Protein AF-A0A495QVB3-F1 (afdb_monomer_lite)

Organism: NCBI:txid182779

Foldseek 3Di:
DQDPVNVVVVVLVVVLVVLLVVCVVDDDVVVNVVSCCCSVPVVVVVVVVVVVVVVVD

Structure (mmCIF, N/CA/C/O backbone):
data_AF-A0A495QVB3-F1
#
_entry.id   AF-A0A495QVB3-F1
#
loop_
_atom_site.group_PDB
_atom_site.id
_atom_site.type_symbol
_atom_site.label_atom_id
_atom_site.label_alt_id
_atom_site.label_comp_id
_atom_site.label_asym_id
_atom_site.label_entity_id
_atom_site.label_seq_id
_atom_site.pdbx_PDB_ins_code
_atom_site.Cartn_x
_atom_site.Cartn_y
_atom_site.Cartn_z
_atom_site.occupancy
_atom_site.B_iso_or_equiv
_atom_site.auth_seq_id
_atom_site.auth_comp_id
_atom_site.auth_asym_id
_atom_site.auth_atom_id
_atom_site.pdbx_PDB_model_num
ATOM 1 N N . MET A 1 1 ? -3.564 12.651 24.146 1.00 50.28 1 MET A N 1
ATOM 2 C CA . MET A 1 1 ? -4.209 11.325 24.045 1.00 50.28 1 MET A CA 1
ATOM 3 C C . MET A 1 1 ? -4.375 10.998 22.569 1.00 50.28 1 MET A C 1
ATOM 5 O O . MET A 1 1 ? -5.187 11.627 21.912 1.00 50.28 1 MET A O 1
ATOM 9 N N . VAL A 1 2 ? -3.546 10.113 22.016 1.00 49.84 2 VAL A N 1
ATOM 10 C CA . VAL A 1 2 ? -3.687 9.674 20.617 1.00 49.84 2 VAL A CA 1
ATOM 11 C C . VAL A 1 2 ? -4.696 8.532 20.605 1.00 49.84 2 VAL A C 1
ATOM 13 O O . VAL A 1 2 ? -4.501 7.548 21.322 1.00 49.84 2 VAL A O 1
ATOM 16 N N . SER A 1 3 ? -5.791 8.681 19.855 1.00 64.19 3 SER A N 1
ATOM 17 C CA . SER A 1 3 ? -6.828 7.652 19.775 1.00 64.19 3 SER A CA 1
ATOM 18 C C . SER A 1 3 ? -6.227 6.358 19.215 1.00 64.19 3 SER A C 1
ATOM 20 O O . SER A 1 3 ? -5.296 6.374 18.403 1.00 64.19 3 SER A O 1
ATOM 22 N N . ARG A 1 4 ? -6.743 5.207 19.658 1.00 62.12 4 ARG A N 1
ATOM 23 C CA . ARG A 1 4 ? -6.276 3.887 19.196 1.00 62.12 4 ARG A CA 1
ATOM 24 C C . ARG A 1 4 ? -6.326 3.779 17.665 1.00 62.12 4 ARG A C 1
ATOM 26 O O . ARG A 1 4 ? -5.450 3.176 17.063 1.00 62.12 4 ARG A O 1
ATOM 33 N N . GLN A 1 5 ? -7.290 4.466 17.058 1.00 61.50 5 GLN A N 1
ATOM 34 C CA . GLN A 1 5 ? -7.497 4.572 15.618 1.00 61.50 5 GLN A CA 1
ATOM 35 C C . GLN A 1 5 ? -6.367 5.333 14.903 1.00 61.50 5 GLN A C 1
ATOM 37 O O . GLN A 1 5 ? -5.915 4.908 13.840 1.00 61.50 5 GLN A O 1
ATOM 42 N N . THR A 1 6 ? -5.829 6.400 15.506 1.00 64.56 6 THR A N 1
ATOM 43 C CA . THR A 1 6 ? -4.664 7.118 14.965 1.00 64.56 6 THR A CA 1
ATOM 44 C C . THR A 1 6 ? -3.402 6.255 14.999 1.00 64.56 6 THR A C 1
ATOM 46 O O . THR A 1 6 ? -2.626 6.293 14.050 1.00 64.56 6 THR A O 1
ATOM 49 N N . LYS A 1 7 ? -3.214 5.415 16.028 1.00 67.88 7 LYS A N 1
ATOM 50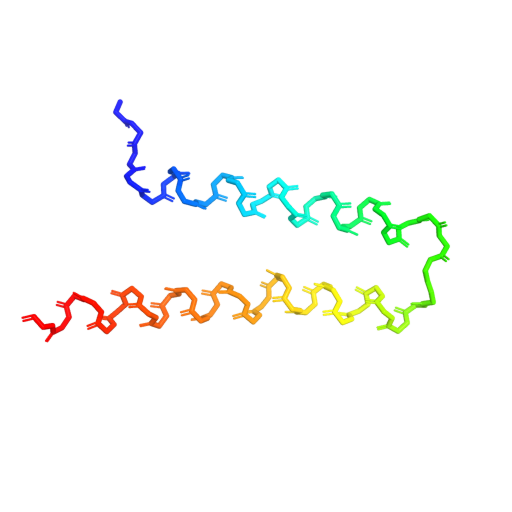 C CA . LYS A 1 7 ? -2.061 4.495 16.104 1.00 67.88 7 LYS A CA 1
ATOM 51 C C . LYS A 1 7 ? -2.039 3.452 14.982 1.00 67.88 7 LYS A C 1
ATOM 53 O O . LYS A 1 7 ? -0.955 3.078 14.553 1.00 67.88 7 LYS A O 1
ATOM 58 N N . THR A 1 8 ? -3.199 3.005 14.506 1.00 68.69 8 THR A N 1
ATOM 59 C CA . THR A 1 8 ? -3.293 2.014 13.418 1.00 68.69 8 THR A CA 1
ATOM 60 C C . THR A 1 8 ? -3.273 2.665 12.035 1.00 68.69 8 THR A C 1
ATOM 62 O O . THR A 1 8 ? -2.728 2.100 11.092 1.00 68.69 8 THR A O 1
ATOM 65 N N . THR A 1 9 ? -3.820 3.876 11.915 1.00 71.94 9 THR A N 1
ATOM 66 C CA . THR A 1 9 ? -3.902 4.608 10.639 1.00 71.94 9 THR A CA 1
ATOM 67 C C . THR A 1 9 ? -2.552 5.202 10.227 1.00 71.94 9 THR A C 1
ATOM 69 O O . THR A 1 9 ? -2.214 5.220 9.048 1.00 71.94 9 THR A O 1
ATOM 72 N N . LEU A 1 10 ? -1.739 5.650 11.189 1.00 75.56 10 LEU A N 1
ATOM 73 C CA . LEU A 1 10 ? -0.436 6.258 10.910 1.00 75.56 10 LEU A CA 1
ATOM 74 C 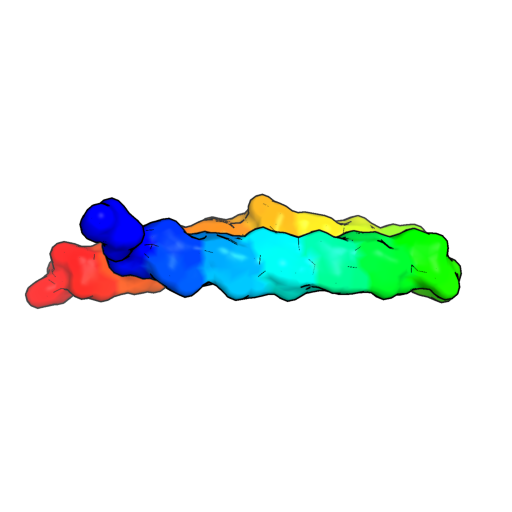C . LEU A 1 10 ? 0.538 5.336 10.139 1.00 75.56 10 LEU A C 1
ATOM 76 O O . LEU A 1 10 ? 1.032 5.762 9.097 1.00 75.56 10 LEU A O 1
ATOM 80 N N . PRO A 1 11 ? 0.811 4.084 10.570 1.00 76.56 11 PRO A N 1
ATOM 81 C CA . PRO A 1 11 ? 1.711 3.195 9.831 1.00 76.56 11 PRO A CA 1
ATOM 82 C C . PRO A 1 11 ? 1.149 2.830 8.457 1.00 76.56 11 PRO A C 1
ATOM 84 O O . PRO A 1 11 ? 1.904 2.664 7.506 1.00 76.56 11 PRO A O 1
ATOM 87 N N . PHE A 1 12 ? -0.175 2.768 8.331 1.00 75.12 12 PHE A N 1
ATOM 88 C CA . PHE A 1 12 ? -0.843 2.490 7.070 1.00 75.12 12 PHE A CA 1
ATOM 89 C C . PHE A 1 12 ? -0.563 3.568 6.016 1.00 75.12 12 PHE A C 1
ATOM 91 O O . PHE A 1 12 ? -0.185 3.260 4.887 1.00 75.12 12 PHE A O 1
ATOM 98 N N . ILE A 1 13 ? -0.691 4.837 6.412 1.00 78.62 13 ILE A N 1
ATOM 99 C CA . ILE A 1 13 ? -0.389 5.986 5.551 1.00 78.62 13 ILE A CA 1
ATOM 100 C C . ILE A 1 13 ? 1.086 5.965 5.142 1.00 78.62 13 ILE A C 1
ATOM 102 O O . ILE A 1 13 ? 1.400 6.172 3.973 1.00 78.62 13 ILE A O 1
ATOM 106 N N . VAL A 1 14 ? 1.988 5.663 6.080 1.00 80.62 14 VAL A N 1
ATOM 107 C CA . VAL A 1 14 ? 3.431 5.580 5.803 1.00 80.62 14 VAL A CA 1
ATOM 108 C C . VAL A 1 14 ? 3.743 4.482 4.779 1.00 80.62 14 VAL A C 1
ATOM 110 O O . VAL A 1 14 ? 4.498 4.723 3.839 1.00 80.62 14 VAL A O 1
ATOM 113 N N . VAL A 1 15 ? 3.131 3.301 4.908 1.00 80.62 15 VAL A N 1
ATOM 114 C CA . VAL A 1 15 ? 3.309 2.191 3.956 1.00 80.62 15 VAL A CA 1
ATOM 115 C C . VAL A 1 15 ? 2.740 2.541 2.579 1.00 80.62 15 VAL A C 1
ATOM 117 O O . VAL A 1 15 ? 3.410 2.317 1.572 1.00 80.62 15 VAL A O 1
ATOM 120 N N . ALA A 1 16 ? 1.552 3.149 2.520 1.00 77.94 16 ALA A N 1
ATOM 121 C CA . ALA A 1 16 ? 0.956 3.603 1.265 1.00 77.94 16 ALA A CA 1
ATOM 122 C C . ALA A 1 16 ? 1.836 4.653 0.559 1.00 77.94 16 ALA A C 1
ATOM 124 O O . ALA A 1 16 ? 2.031 4.581 -0.653 1.00 77.94 16 ALA A O 1
ATOM 125 N N . MET A 1 17 ? 2.426 5.584 1.316 1.00 79.00 17 MET A N 1
ATOM 126 C CA . MET A 1 17 ? 3.322 6.620 0.792 1.00 79.00 17 MET A CA 1
ATOM 127 C C . MET A 1 17 ? 4.632 6.033 0.248 1.00 79.00 17 MET A C 1
ATOM 129 O O . MET A 1 17 ? 5.101 6.450 -0.809 1.00 79.00 17 MET A O 1
ATOM 133 N N . LEU A 1 18 ? 5.208 5.040 0.934 1.00 77.00 18 LEU A N 1
ATOM 134 C CA . LEU A 1 18 ? 6.402 4.323 0.474 1.00 77.00 18 LEU A CA 1
ATOM 135 C C . LEU A 1 18 ? 6.133 3.543 -0.813 1.00 77.00 18 LEU A C 1
ATOM 137 O O . LEU A 1 18 ? 6.917 3.616 -1.752 1.00 77.00 18 LEU A O 1
ATOM 141 N N . LEU A 1 19 ? 5.008 2.836 -0.879 1.00 72.56 19 LEU A N 1
ATOM 142 C CA . LEU A 1 19 ? 4.600 2.096 -2.071 1.00 72.56 19 LEU A CA 1
ATOM 143 C C . LEU A 1 19 ? 4.326 3.015 -3.262 1.00 72.56 19 LEU A C 1
ATOM 145 O O . LEU A 1 19 ? 4.725 2.701 -4.381 1.00 72.56 19 LEU A O 1
ATOM 149 N N . TRP A 1 20 ? 3.709 4.171 -3.019 1.00 72.19 20 TRP A N 1
ATOM 150 C CA . TRP A 1 20 ? 3.553 5.222 -4.021 1.00 72.19 20 TRP A CA 1
ATOM 151 C C . TRP A 1 20 ? 4.905 5.720 -4.537 1.00 72.19 20 TRP A C 1
ATOM 153 O O . TRP A 1 20 ? 5.117 5.813 -5.745 1.00 72.19 20 TRP A O 1
ATOM 163 N N . TYR A 1 21 ? 5.844 5.984 -3.625 1.00 69.81 21 TYR A N 1
ATOM 164 C CA . TYR A 1 21 ? 7.183 6.453 -3.968 1.00 69.81 21 TYR A CA 1
ATOM 165 C C . TYR A 1 21 ? 7.974 5.422 -4.783 1.00 69.81 21 TYR A C 1
ATOM 167 O O . TYR A 1 21 ? 8.599 5.768 -5.781 1.00 69.81 21 TYR A O 1
ATOM 175 N N . VAL A 1 22 ? 7.890 4.142 -4.412 1.00 66.69 22 VAL A N 1
ATOM 176 C CA . VAL A 1 22 ? 8.476 3.034 -5.183 1.00 66.69 22 VAL A CA 1
ATOM 177 C C . VAL A 1 22 ? 7.832 2.931 -6.568 1.00 66.69 22 VAL A C 1
ATOM 179 O O . VAL A 1 22 ? 8.530 2.681 -7.546 1.00 66.69 22 VAL A O 1
ATOM 182 N N . SER A 1 23 ? 6.528 3.196 -6.680 1.00 64.81 23 SER A N 1
ATOM 183 C CA . SER A 1 23 ? 5.812 3.167 -7.958 1.00 64.81 23 SER A CA 1
ATOM 184 C C . SER A 1 23 ? 6.294 4.223 -8.962 1.00 64.81 23 SER A C 1
ATOM 186 O O . SER A 1 23 ? 6.325 3.973 -10.168 1.00 64.81 23 SER A O 1
ATOM 188 N N . LEU A 1 24 ? 6.737 5.388 -8.475 1.00 67.81 24 LEU A N 1
ATOM 189 C CA . LEU A 1 24 ? 7.312 6.457 -9.304 1.00 67.81 24 LEU A CA 1
ATOM 190 C C . LEU A 1 24 ? 8.664 6.066 -9.934 1.00 67.81 24 LEU A C 1
ATOM 192 O O . LEU A 1 24 ? 9.075 6.673 -10.920 1.00 67.81 24 LEU A O 1
ATOM 196 N N . GLY A 1 25 ? 9.342 5.045 -9.399 1.00 63.78 25 GLY A N 1
ATOM 197 C CA . GLY A 1 25 ? 10.685 4.611 -9.793 1.00 63.78 25 GLY A CA 1
ATOM 198 C C . GLY A 1 25 ? 10.783 3.729 -11.044 1.00 63.78 25 GLY A C 1
ATOM 199 O O . GLY A 1 25 ? 11.814 3.091 -11.219 1.00 63.78 25 GLY A O 1
ATOM 200 N N . SER A 1 26 ? 9.772 3.704 -11.925 1.00 62.78 26 SER A N 1
ATOM 201 C CA . SER A 1 26 ? 9.688 2.833 -13.122 1.00 62.78 26 SER A CA 1
ATOM 202 C C . SER A 1 26 ? 9.085 1.445 -12.861 1.00 62.78 26 SER A C 1
ATOM 204 O O . SER A 1 26 ? 9.635 0.408 -13.234 1.00 62.78 26 SER A O 1
ATOM 206 N N . VAL A 1 27 ? 7.909 1.413 -12.231 1.00 62.56 27 VAL A N 1
ATOM 207 C CA . VAL A 1 27 ? 7.065 0.212 -12.198 1.00 62.56 27 VAL A CA 1
ATOM 208 C C . VAL A 1 27 ? 6.034 0.321 -13.322 1.00 62.56 27 VAL A C 1
ATOM 210 O O . VAL A 1 27 ? 5.470 1.394 -13.543 1.00 62.56 27 VAL A O 1
ATOM 213 N N . ALA A 1 28 ? 5.795 -0.770 -14.061 1.00 66.75 28 ALA A N 1
ATOM 214 C CA . ALA A 1 28 ? 4.800 -0.801 -15.134 1.00 66.75 28 ALA A CA 1
ATOM 215 C C . ALA A 1 28 ? 3.480 -0.181 -14.649 1.00 66.75 28 ALA A C 1
ATOM 217 O O . ALA A 1 28 ? 2.989 -0.544 -13.581 1.00 66.75 28 ALA A O 1
ATOM 218 N N . THR A 1 29 ? 2.904 0.744 -15.424 1.00 69.44 29 THR A N 1
ATOM 219 C CA . THR A 1 29 ? 1.760 1.584 -15.017 1.00 69.44 29 THR A CA 1
ATOM 220 C C . THR A 1 29 ? 0.627 0.772 -14.383 1.00 69.44 29 THR A C 1
ATOM 222 O O . THR A 1 29 ? 0.047 1.182 -13.383 1.00 69.44 29 THR A O 1
ATOM 225 N N . TRP A 1 30 ? 0.374 -0.430 -14.902 1.00 67.94 30 TRP A N 1
ATOM 226 C CA . TRP A 1 30 ? -0.605 -1.394 -14.395 1.00 67.94 30 TRP A CA 1
ATOM 227 C C . TRP A 1 30 ? -0.393 -1.802 -12.926 1.00 67.94 30 TRP A C 1
ATOM 229 O O . TRP A 1 30 ? -1.358 -1.935 -12.177 1.00 67.94 30 TRP A O 1
ATOM 239 N N . VAL A 1 31 ? 0.858 -1.945 -12.485 1.00 70.00 31 VAL A N 1
ATOM 240 C CA . VAL A 1 31 ? 1.212 -2.261 -11.092 1.00 70.00 31 VAL A CA 1
ATOM 241 C C . VAL A 1 31 ? 0.979 -1.050 -10.191 1.00 70.00 31 VAL A C 1
ATOM 243 O O . VAL A 1 31 ? 0.480 -1.207 -9.080 1.00 70.00 31 VAL A O 1
ATOM 246 N N . SER A 1 32 ? 1.245 0.162 -10.686 1.00 70.31 32 SER A N 1
ATOM 247 C CA . SER A 1 32 ? 0.958 1.402 -9.954 1.00 70.31 32 SER A CA 1
ATOM 248 C C . SER A 1 32 ? -0.530 1.535 -9.628 1.00 70.31 32 SER A C 1
ATOM 250 O O . SER A 1 32 ? -0.894 1.900 -8.510 1.00 70.31 32 SER A O 1
ATOM 252 N N . TRP A 1 33 ? -1.400 1.192 -10.583 1.00 73.38 33 TRP A N 1
ATOM 253 C CA . TRP A 1 33 ? -2.848 1.173 -10.372 1.00 73.38 33 TRP A CA 1
ATOM 254 C C . TRP A 1 33 ? -3.273 0.100 -9.366 1.00 73.38 33 TRP A C 1
ATOM 256 O O . TRP A 1 33 ? -4.067 0.388 -8.473 1.00 73.38 33 TRP A O 1
ATOM 266 N N . ALA A 1 34 ? -2.718 -1.112 -9.455 1.00 75.25 34 ALA A N 1
ATOM 267 C CA . ALA A 1 34 ? -3.026 -2.189 -8.514 1.00 75.25 34 ALA A CA 1
ATOM 268 C C . ALA A 1 34 ? -2.627 -1.835 -7.070 1.00 75.25 34 ALA A C 1
ATOM 270 O O . ALA A 1 34 ? -3.395 -2.074 -6.138 1.00 75.25 34 ALA A O 1
ATOM 271 N N . VAL A 1 35 ? -1.461 -1.210 -6.885 1.00 75.44 35 VAL A N 1
ATOM 272 C CA . VAL A 1 35 ? -0.982 -0.742 -5.577 1.00 75.44 35 VAL A CA 1
ATOM 273 C C . VAL A 1 35 ? -1.880 0.368 -5.032 1.00 75.44 35 VAL A C 1
ATOM 275 O O . VAL A 1 35 ? -2.302 0.297 -3.879 1.00 75.44 35 VAL A O 1
ATOM 278 N N . LEU A 1 36 ? -2.233 1.354 -5.861 1.00 73.88 36 LEU A N 1
ATOM 279 C CA . LEU A 1 36 ? -3.139 2.434 -5.471 1.00 73.88 36 LEU A CA 1
ATOM 280 C C . LEU A 1 36 ? -4.519 1.930 -5.052 1.00 73.88 36 LEU A C 1
ATOM 282 O O . LEU A 1 36 ? -5.034 2.351 -4.021 1.00 73.88 36 LEU A O 1
ATOM 286 N N . VAL A 1 37 ? -5.129 1.043 -5.836 1.00 79.56 37 VAL A N 1
ATOM 287 C CA . VAL A 1 37 ? -6.465 0.511 -5.536 1.00 79.56 37 VAL A CA 1
ATOM 288 C C . VAL A 1 37 ? -6.408 -0.407 -4.313 1.00 79.56 37 VAL A C 1
ATOM 290 O O . VAL A 1 37 ? -7.257 -0.311 -3.424 1.00 79.56 37 VAL A O 1
ATOM 293 N N . GLY A 1 38 ? -5.374 -1.246 -4.215 1.00 78.12 38 GLY A N 1
ATOM 294 C CA . GLY A 1 38 ? -5.162 -2.138 -3.078 1.00 78.12 38 GLY A CA 1
ATOM 295 C C . GLY A 1 38 ? -5.008 -1.386 -1.754 1.00 78.12 38 GLY A C 1
ATOM 296 O O . GLY A 1 38 ? -5.694 -1.699 -0.782 1.00 78.12 38 GLY A O 1
ATOM 297 N N . PHE A 1 39 ? -4.158 -0.358 -1.716 1.00 74.94 39 PHE A N 1
ATOM 298 C CA . PHE A 1 39 ? -3.894 0.403 -0.492 1.00 74.94 39 PHE A CA 1
ATOM 299 C C . PHE A 1 39 ? -4.893 1.530 -0.237 1.00 74.94 39 PHE A C 1
ATOM 301 O O . PHE A 1 39 ? -5.207 1.807 0.916 1.00 74.94 39 PHE A O 1
ATOM 308 N N . GLY A 1 40 ? -5.403 2.175 -1.282 1.00 73.75 40 GLY A N 1
ATOM 309 C CA . GLY A 1 40 ? -6.328 3.300 -1.163 1.00 73.75 40 GLY A CA 1
ATOM 310 C C . GLY A 1 40 ? -7.779 2.885 -0.932 1.00 73.75 40 GLY A C 1
ATOM 311 O O . GLY A 1 40 ? -8.521 3.629 -0.299 1.00 73.75 40 GLY A O 1
ATOM 312 N N . VAL A 1 41 ? -8.190 1.707 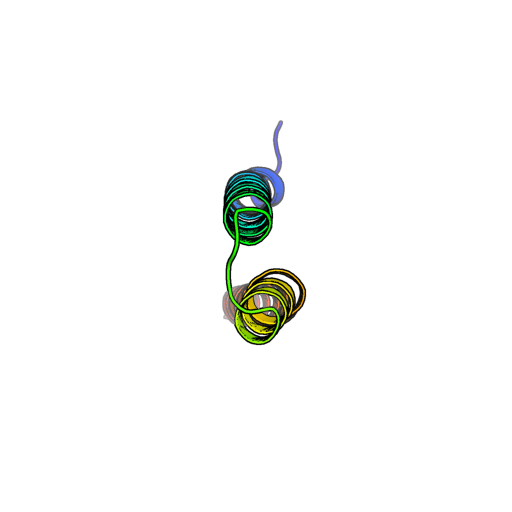-1.417 1.00 77.56 41 VAL A N 1
ATOM 313 C CA . VAL A 1 41 ? -9.596 1.271 -1.371 1.00 77.56 41 VAL A CA 1
ATOM 314 C C . VAL A 1 41 ? -9.750 -0.064 -0.652 1.00 77.56 41 VAL A C 1
ATOM 316 O O . VAL A 1 41 ? -10.516 -0.153 0.306 1.00 77.56 41 VAL A O 1
ATOM 319 N N . VAL A 1 42 ? -9.011 -1.101 -1.058 1.00 79.25 42 VAL A N 1
ATOM 320 C CA . VAL A 1 42 ? -9.254 -2.469 -0.564 1.00 79.25 42 VAL A CA 1
ATOM 321 C C . VAL A 1 42 ? -8.882 -2.619 0.909 1.00 79.25 42 VAL A C 1
ATOM 323 O O . VAL A 1 42 ? -9.733 -2.990 1.716 1.00 79.25 42 VAL A O 1
ATOM 326 N N . LEU A 1 43 ? -7.648 -2.294 1.296 1.00 76.25 43 LEU A N 1
ATOM 327 C CA . LEU A 1 43 ? -7.215 -2.436 2.688 1.00 76.25 43 LEU A CA 1
ATOM 328 C C . LEU A 1 43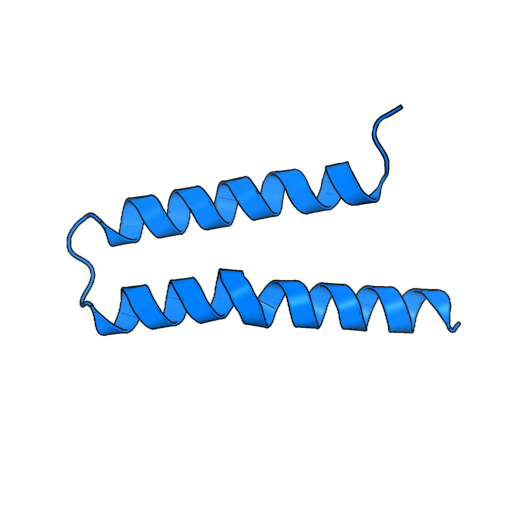 ? -8.055 -1.591 3.674 1.00 76.25 43 LEU A C 1
ATOM 330 O O . LEU A 1 43 ? -8.444 -2.138 4.705 1.00 76.25 43 LEU A O 1
ATOM 334 N N . PRO A 1 44 ? -8.373 -0.304 3.410 1.00 73.94 44 PRO A N 1
ATOM 335 C CA . PRO A 1 44 ? -9.219 0.491 4.301 1.00 73.94 44 PRO A CA 1
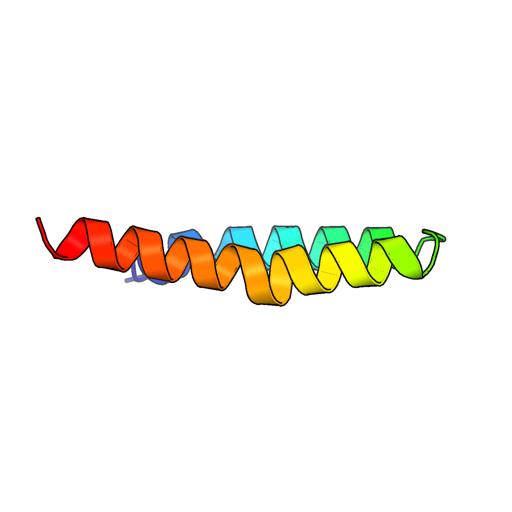ATOM 336 C C . PRO A 1 44 ? -10.620 -0.098 4.456 1.00 73.94 44 PRO A C 1
ATOM 338 O O . PRO A 1 44 ? -11.162 -0.109 5.562 1.00 73.94 44 PRO A O 1
ATOM 341 N N . THR A 1 45 ? -11.188 -0.633 3.373 1.00 80.75 45 THR A N 1
ATOM 342 C CA . THR A 1 45 ? -12.504 -1.284 3.395 1.00 80.75 45 THR A CA 1
ATOM 343 C C . THR A 1 45 ? -12.475 -2.549 4.248 1.00 80.75 45 THR A C 1
ATOM 345 O O . THR A 1 45 ? -13.324 -2.708 5.121 1.00 80.75 45 THR A O 1
ATOM 348 N N . VAL A 1 46 ? -11.456 -3.398 4.075 1.00 79.81 46 VAL A N 1
ATOM 349 C CA . VAL A 1 46 ? -11.293 -4.641 4.848 1.00 79.81 46 VAL A CA 1
ATOM 350 C C . VAL A 1 46 ? -11.002 -4.358 6.324 1.00 79.81 46 VAL A C 1
ATOM 352 O O . VAL A 1 46 ? -11.542 -5.018 7.206 1.00 79.81 46 VAL A O 1
ATOM 355 N N . LEU A 1 47 ? -10.178 -3.354 6.630 1.00 78.62 47 LEU A N 1
ATOM 356 C CA . LEU A 1 47 ? -9.922 -2.948 8.014 1.00 78.62 47 LEU A CA 1
ATOM 357 C C . LEU A 1 47 ? -11.185 -2.387 8.672 1.00 78.62 47 LEU A C 1
ATOM 359 O O . LEU A 1 47 ? -11.453 -2.686 9.833 1.00 78.62 47 LEU A O 1
ATOM 363 N N . THR A 1 48 ? -11.976 -1.606 7.934 1.00 78.38 48 THR A N 1
ATOM 364 C CA . THR A 1 48 ? -13.243 -1.056 8.430 1.00 78.38 48 THR A CA 1
ATOM 365 C C . THR A 1 48 ? -14.269 -2.158 8.684 1.00 78.38 48 THR A C 1
ATOM 367 O O . THR A 1 48 ? -14.934 -2.128 9.719 1.00 78.38 48 THR A O 1
ATOM 370 N N . SER A 1 49 ? -14.384 -3.148 7.793 1.00 73.81 49 SER A N 1
ATOM 371 C CA . SER A 1 49 ? -15.280 -4.291 7.998 1.00 73.81 49 SER A CA 1
ATOM 372 C C . SER A 1 49 ? -14.819 -5.164 9.165 1.00 73.81 49 SER A C 1
ATOM 374 O O . SER A 1 49 ? -15.618 -5.485 10.035 1.00 73.81 49 SER A O 1
ATOM 376 N N . TYR A 1 50 ? -13.518 -5.450 9.265 1.00 73.81 50 TYR A N 1
ATOM 377 C CA . TYR A 1 50 ? -12.964 -6.247 10.361 1.00 73.81 50 TYR A CA 1
ATOM 378 C C . TYR A 1 50 ? -13.140 -5.572 11.730 1.00 73.81 50 TYR A C 1
ATOM 380 O O . TYR A 1 50 ? -13.405 -6.235 12.729 1.00 73.81 50 TYR A O 1
ATOM 388 N N . GLN A 1 51 ? -13.002 -4.243 11.801 1.00 68.88 51 GLN A N 1
ATOM 389 C CA . GLN A 1 51 ? -13.286 -3.496 13.029 1.00 68.88 51 GLN A CA 1
ATOM 390 C C . GLN A 1 51 ? -14.776 -3.516 13.386 1.00 68.88 51 GLN A C 1
ATOM 392 O O . GLN A 1 51 ? -15.091 -3.618 14.567 1.00 68.88 51 GLN A O 1
ATOM 397 N N . ARG A 1 52 ? -15.675 -3.450 12.393 1.00 64.25 52 ARG A N 1
ATOM 398 C CA . ARG A 1 52 ? -17.121 -3.584 12.616 1.00 64.25 52 ARG A CA 1
ATOM 399 C C . ARG A 1 52 ? -17.480 -4.947 13.202 1.00 64.25 52 ARG A C 1
ATOM 401 O O . ARG A 1 52 ? -18.112 -4.988 14.255 1.00 64.25 52 ARG A O 1
ATOM 408 N N . ASP A 1 53 ? -16.986 -6.024 12.598 1.00 63.12 53 ASP A N 1
ATOM 409 C CA . ASP A 1 53 ? -17.228 -7.393 13.072 1.00 63.12 53 ASP A CA 1
ATOM 410 C C . ASP A 1 53 ? -16.675 -7.627 14.489 1.00 63.12 53 ASP A C 1
ATOM 412 O O . ASP A 1 53 ? -17.240 -8.389 15.272 1.00 63.12 53 ASP A O 1
ATOM 416 N N . ALA A 1 54 ? -15.577 -6.956 14.853 1.00 59.44 54 ALA A N 1
ATOM 417 C CA . ALA A 1 54 ? -14.991 -7.038 16.191 1.00 59.44 54 ALA A CA 1
ATOM 418 C C . ALA A 1 54 ? -15.780 -6.272 17.271 1.00 59.44 54 ALA A C 1
ATOM 420 O O . ALA A 1 54 ? -15.568 -6.529 18.453 1.00 59.44 54 ALA A O 1
ATOM 421 N N . THR A 1 55 ? -16.647 -5.327 16.892 1.00 58.72 55 THR A N 1
ATOM 422 C CA . THR A 1 55 ? -17.507 -4.567 17.822 1.00 58.72 55 THR A CA 1
ATOM 423 C C . THR A 1 55 ? -18.917 -5.136 17.973 1.00 58.72 55 THR A C 1
ATOM 425 O O . THR A 1 55 ? -19.646 -4.693 18.855 1.00 58.72 55 THR A O 1
ATOM 428 N N . GLU A 1 56 ? -19.307 -6.091 17.126 1.00 58.31 56 GLU A N 1
ATOM 429 C CA . GL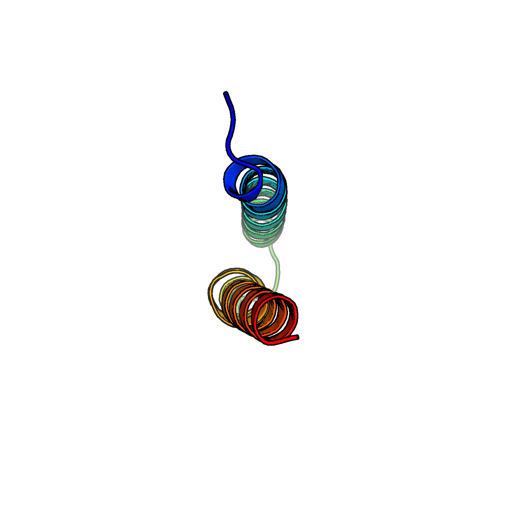U A 1 56 ? -20.638 -6.719 17.134 1.00 58.31 56 GLU A CA 1
ATOM 430 C C . GLU A 1 56 ? -20.672 -8.062 17.902 1.00 58.31 56 GLU A C 1
ATOM 432 O O . GLU A 1 56 ? -21.712 -8.713 17.978 1.00 58.31 56 GLU A O 1
ATOM 437 N N . LYS A 1 57 ? -19.545 -8.466 18.507 1.00 48.44 57 LYS A N 1
ATOM 438 C CA . LYS A 1 57 ? -19.422 -9.591 19.452 1.00 48.44 57 LYS A CA 1
ATOM 439 C C . LYS A 1 57 ? -19.227 -9.095 20.878 1.00 48.44 57 LYS A C 1
ATOM 441 O O . LYS A 1 57 ? -19.741 -9.780 21.788 1.00 48.44 57 LYS A O 1
#

Sequence (57 aa):
MVSRQTKTTLPFIVVAMLLWYVSLGSVATWVSWAVLVGFGVVLPTVLTSYQRDATEK

pLDDT: mean 70.3, std 7.94, range [48.44, 80.75]

InterPro domains:
  IPR058293 Protein of unknown function DUF7987 [PF25949] (1-55)

Secondary structure (DSSP, 8-state):
---HHHHHHHHHHHHHHHHHHHHTTT--HHHHHHHHHIIIIIHHHHHHHHHHHHH--

Radius of gyration: 13.98 Å; chains: 1; bounding box: 31×21×39 Å